Protein AF-A0ABD7QGX4-F1 (afdb_monomer_lite)

Sequence (118 aa):
MIKTLFFESIKNVFIQVMSIKSLDRDNLMIDYDSNLDSLFLSDMERLSAATELLRKAKESDDKIAMQAALVYIRSSSARLSGFFENITDDTDFFLKENDWPAIPDNYNVPENYNYPYK

Structure (mmCIF, N/CA/C/O backbone):
data_AF-A0ABD7QGX4-F1
#
_entry.id   AF-A0ABD7QGX4-F1
#
loop_
_atom_site.group_PDB
_atom_site.id
_atom_site.type_symbol
_atom_site.label_atom_id
_atom_site.label_alt_id
_atom_site.label_comp_id
_atom_site.label_asym_id
_atom_site.label_entity_id
_atom_site.label_seq_id
_atom_site.pdbx_PDB_ins_code
_atom_site.Cartn_x
_atom_site.Cartn_y
_atom_site.Cartn_z
_atom_site.occupancy
_atom_site.B_iso_or_equiv
_atom_site.auth_seq_id
_atom_site.auth_comp_id
_atom_site.auth_asym_id
_atom_site.auth_atom_id
_atom_site.pdbx_PDB_model_num
ATOM 1 N N . MET A 1 1 ? -4.066 16.908 7.024 1.00 39.81 1 MET A N 1
ATOM 2 C CA . MET A 1 1 ? -4.052 17.144 5.566 1.00 39.81 1 MET A CA 1
ATOM 3 C C . MET A 1 1 ? -2.919 16.295 5.009 1.00 39.81 1 MET A C 1
ATOM 5 O O . MET A 1 1 ? -1.769 16.699 5.123 1.00 39.81 1 MET A O 1
ATOM 9 N N . ILE A 1 2 ? -3.205 15.065 4.574 1.00 47.69 2 ILE A N 1
ATOM 10 C CA . ILE A 1 2 ? -2.174 14.213 3.966 1.00 47.69 2 ILE A CA 1
ATOM 11 C C . ILE A 1 2 ? -1.850 14.855 2.617 1.00 47.69 2 ILE A C 1
ATOM 13 O O . ILE A 1 2 ? -2.701 14.930 1.735 1.00 47.69 2 ILE A O 1
ATOM 17 N N . LYS A 1 3 ? -0.653 15.438 2.526 1.00 52.19 3 LYS A N 1
ATOM 18 C CA . LYS A 1 3 ? -0.106 15.989 1.291 1.00 52.19 3 LYS A CA 1
ATOM 19 C C . LYS A 1 3 ? 0.190 14.821 0.351 1.00 52.19 3 LYS A C 1
ATOM 21 O O . LYS A 1 3 ? 1.040 13.998 0.661 1.00 52.19 3 LYS A O 1
ATOM 26 N N . THR A 1 4 ? -0.549 14.826 -0.752 1.00 61.06 4 THR A N 1
ATOM 27 C CA . THR A 1 4 ? -0.312 14.139 -2.026 1.00 61.06 4 THR A CA 1
ATOM 28 C C . THR A 1 4 ? -0.182 12.620 -1.948 1.00 61.06 4 THR A C 1
ATOM 30 O O . THR A 1 4 ? 0.889 12.067 -1.719 1.00 61.06 4 THR A O 1
ATOM 33 N N . LEU A 1 5 ? -1.299 11.947 -2.205 1.00 76.12 5 LEU A N 1
ATOM 34 C CA . LEU A 1 5 ? -1.286 10.542 -2.593 1.00 76.12 5 LEU A CA 1
ATOM 35 C C . LEU A 1 5 ? -0.703 10.426 -4.007 1.00 76.12 5 LEU A C 1
ATOM 37 O O . LEU A 1 5 ? -0.791 11.363 -4.802 1.00 76.12 5 LEU A O 1
ATOM 41 N N . PHE A 1 6 ? -0.036 9.309 -4.272 1.00 92.25 6 PHE A N 1
ATOM 42 C CA . PHE A 1 6 ? 0.725 9.075 -5.499 1.00 92.25 6 PHE A CA 1
ATOM 43 C C . PHE A 1 6 ? 0.463 7.681 -6.081 1.00 92.25 6 PHE A C 1
ATOM 45 O O . PHE A 1 6 ? 1.144 7.276 -7.023 1.00 92.25 6 PHE A O 1
ATOM 52 N N . PHE A 1 7 ? -0.508 6.939 -5.545 1.00 96.00 7 PHE A N 1
ATOM 53 C CA . PHE A 1 7 ? -0.784 5.573 -5.978 1.00 96.00 7 PHE A CA 1
ATOM 54 C C . PHE A 1 7 ? -1.460 5.557 -7.346 1.00 96.00 7 PHE A C 1
ATOM 56 O O . PHE A 1 7 ? -1.132 4.710 -8.173 1.00 96.00 7 PHE A O 1
ATOM 63 N N . GLU A 1 8 ? -2.291 6.557 -7.653 1.00 95.12 8 GLU A N 1
ATOM 64 C CA . GLU A 1 8 ? -2.759 6.757 -9.030 1.00 95.12 8 GLU A CA 1
ATOM 65 C C . GLU A 1 8 ? -1.597 7.021 -9.996 1.00 95.12 8 GLU A C 1
ATOM 67 O O . GLU A 1 8 ? -1.596 6.519 -11.119 1.00 95.12 8 GLU A O 1
ATOM 72 N N . SER A 1 9 ? -0.572 7.760 -9.562 1.00 94.88 9 SER A N 1
ATOM 73 C CA . SER A 1 9 ? 0.629 7.983 -10.374 1.00 94.88 9 SER A CA 1
ATOM 74 C C . SER A 1 9 ? 1.415 6.690 -10.592 1.00 94.88 9 SER A C 1
ATOM 76 O O . SER A 1 9 ? 1.838 6.444 -11.719 1.00 94.88 9 SER A O 1
ATOM 78 N N . ILE A 1 10 ? 1.561 5.840 -9.564 1.00 95.31 10 ILE A N 1
ATOM 79 C CA . ILE A 1 10 ? 2.159 4.500 -9.706 1.00 95.31 10 ILE A CA 1
ATOM 80 C C . ILE A 1 10 ? 1.394 3.696 -10.755 1.00 95.31 10 ILE A C 1
ATOM 82 O O . ILE A 1 10 ? 1.991 3.257 -11.736 1.00 95.31 10 ILE A O 1
ATOM 86 N N . LYS A 1 11 ? 0.070 3.576 -10.601 1.00 95.12 11 LYS A N 1
ATOM 87 C CA . LYS A 1 11 ? -0.791 2.841 -11.535 1.00 95.12 11 LYS A CA 1
ATOM 88 C C . LYS A 1 11 ? -0.614 3.330 -12.975 1.00 95.12 11 LYS A C 1
ATOM 90 O O . LYS A 1 11 ? -0.434 2.533 -13.892 1.00 95.12 11 LYS A O 1
ATOM 95 N N . ASN A 1 12 ? -0.617 4.647 -13.180 1.00 94.69 12 ASN A N 1
ATOM 96 C CA . ASN A 1 12 ? -0.472 5.243 -14.508 1.00 94.69 12 ASN A CA 1
ATOM 97 C C . ASN A 1 12 ? 0.909 4.991 -15.132 1.00 94.69 12 ASN A C 1
ATOM 99 O O . ASN A 1 12 ? 1.006 4.836 -16.350 1.00 94.69 12 ASN A O 1
ATOM 103 N N . VAL A 1 13 ? 1.975 4.948 -14.327 1.00 94.62 13 VAL A N 1
ATOM 104 C CA . VAL A 1 13 ? 3.319 4.579 -14.799 1.00 94.62 13 VAL A CA 1
ATOM 105 C C . VAL A 1 13 ? 3.387 3.086 -15.116 1.00 94.62 13 VAL A C 1
ATOM 107 O O . VAL A 1 13 ? 3.926 2.717 -16.155 1.00 94.62 13 VAL A O 1
ATOM 110 N N . PHE A 1 14 ? 2.781 2.228 -14.295 1.00 94.94 14 PHE A N 1
ATOM 111 C CA . PHE A 1 14 ? 2.728 0.784 -14.541 1.00 94.94 14 PHE A CA 1
ATOM 112 C C . PHE A 1 14 ? 2.008 0.461 -15.855 1.00 94.94 14 PHE A C 1
ATOM 114 O O . PHE A 1 14 ? 2.508 -0.335 -16.644 1.00 94.94 14 PHE A O 1
ATOM 121 N N . ILE A 1 15 ? 0.918 1.166 -16.178 1.00 93.00 15 ILE A N 1
ATOM 122 C CA . ILE A 1 15 ? 0.243 1.049 -17.484 1.00 93.00 15 ILE A CA 1
ATOM 123 C C . ILE A 1 15 ? 1.177 1.386 -18.656 1.00 93.00 15 ILE A C 1
ATOM 125 O O . ILE A 1 15 ? 1.140 0.720 -19.697 1.00 93.00 15 ILE A O 1
ATOM 129 N N . GLN A 1 16 ? 2.040 2.390 -18.502 1.00 92.44 16 GLN A N 1
ATOM 130 C CA . GLN A 1 16 ? 3.017 2.745 -19.535 1.00 92.44 16 GLN A CA 1
ATOM 131 C C . GLN A 1 16 ? 4.106 1.675 -19.671 1.00 92.44 16 GLN A C 1
ATOM 133 O O . GLN A 1 16 ? 4.440 1.293 -20.791 1.00 92.44 16 GLN A O 1
ATOM 138 N N . VAL A 1 17 ? 4.614 1.145 -18.553 1.00 91.06 17 VAL A N 1
ATOM 139 C CA . VAL A 1 17 ? 5.599 0.049 -18.547 1.00 91.06 17 VAL A CA 1
ATOM 140 C C . VAL A 1 17 ? 5.021 -1.203 -19.211 1.00 91.06 17 VAL A C 1
ATOM 142 O O . VAL A 1 17 ? 5.665 -1.765 -20.095 1.00 91.06 17 VAL A O 1
ATOM 145 N N . MET A 1 18 ? 3.785 -1.583 -18.877 1.00 89.25 18 MET A N 1
ATOM 146 C CA . MET A 1 18 ? 3.072 -2.686 -19.532 1.00 89.25 18 MET A CA 1
ATOM 147 C C . MET A 1 18 ? 2.984 -2.499 -21.046 1.00 89.25 18 MET A C 1
ATOM 149 O O . MET A 1 18 ? 3.260 -3.429 -21.800 1.00 89.25 18 MET A O 1
ATOM 153 N N . SER A 1 19 ? 2.641 -1.287 -21.494 1.00 85.94 19 SER A N 1
ATOM 154 C CA . SER A 1 19 ? 2.505 -0.970 -22.921 1.00 85.94 19 SER A CA 1
ATOM 155 C C . SER A 1 19 ? 3.833 -1.114 -23.671 1.00 85.94 19 SER A C 1
ATOM 157 O O . SER A 1 19 ? 3.857 -1.625 -24.786 1.00 85.94 19 SER A O 1
ATOM 159 N N . ILE A 1 20 ? 4.947 -0.708 -23.050 1.00 85.12 20 ILE A N 1
ATOM 160 C CA . ILE A 1 20 ? 6.298 -0.875 -23.612 1.00 85.12 20 ILE A CA 1
ATOM 161 C C . ILE A 1 20 ? 6.656 -2.361 -23.741 1.00 85.12 20 ILE A C 1
ATOM 163 O O . ILE A 1 20 ? 7.291 -2.762 -24.714 1.00 85.12 20 ILE A O 1
ATOM 167 N N . LYS A 1 21 ? 6.233 -3.174 -22.772 1.00 79.88 21 LYS A N 1
ATOM 168 C CA . LYS A 1 21 ? 6.571 -4.599 -22.668 1.00 79.88 21 LYS A CA 1
ATOM 169 C C . LYS A 1 21 ? 5.571 -5.519 -23.377 1.00 79.88 21 LYS A C 1
ATOM 171 O O . LYS A 1 21 ? 5.806 -6.718 -23.450 1.00 79.88 21 LYS A O 1
ATOM 176 N N . SER A 1 22 ? 4.477 -4.972 -23.917 1.00 82.56 22 SER A N 1
ATOM 177 C CA . SER A 1 22 ? 3.352 -5.744 -24.472 1.00 82.56 22 SER A CA 1
ATOM 178 C C . SER A 1 22 ? 2.802 -6.793 -23.489 1.00 82.56 22 SER A C 1
ATOM 180 O O . SER A 1 22 ? 2.450 -7.900 -23.893 1.00 82.56 22 SER A O 1
ATOM 182 N N . LEU A 1 23 ? 2.760 -6.448 -22.197 1.00 81.12 23 LEU A N 1
ATOM 183 C CA . LEU A 1 23 ? 2.271 -7.323 -21.127 1.00 81.12 23 LEU A CA 1
ATOM 184 C C . LEU A 1 23 ? 0.751 -7.231 -20.989 1.00 81.12 23 LEU A C 1
ATOM 186 O O . LEU A 1 23 ? 0.165 -6.162 -21.174 1.00 81.12 23 LEU A O 1
ATOM 190 N N . ASP A 1 24 ? 0.139 -8.352 -20.618 1.00 80.00 24 ASP A N 1
ATOM 191 C CA . ASP A 1 24 ? -1.277 -8.429 -20.267 1.00 80.00 24 ASP A CA 1
ATOM 192 C C . ASP A 1 24 ? -1.491 -8.210 -18.760 1.00 80.00 24 ASP A C 1
ATOM 194 O O . ASP A 1 24 ? -0.608 -8.484 -17.944 1.00 80.00 24 ASP A O 1
ATOM 198 N N . ARG A 1 25 ? -2.677 -7.724 -18.390 1.00 79.56 25 ARG A N 1
ATOM 199 C CA . ARG A 1 25 ? -3.076 -7.422 -17.010 1.00 79.56 25 ARG A CA 1
ATOM 200 C C . ARG A 1 25 ? -3.504 -8.653 -16.219 1.00 79.56 25 ARG A C 1
ATOM 202 O O . ARG A 1 25 ? -3.550 -8.577 -14.998 1.00 79.56 25 ARG A O 1
ATOM 209 N N . ASP A 1 26 ? -3.789 -9.769 -16.885 1.00 80.75 26 ASP A N 1
ATOM 210 C CA . ASP A 1 26 ? -4.377 -10.969 -16.272 1.00 80.75 26 ASP A CA 1
ATOM 211 C C . ASP A 1 26 ? -3.547 -11.579 -15.124 1.00 80.75 26 ASP A C 1
ATOM 213 O O . ASP A 1 26 ? -4.091 -12.297 -14.287 1.00 80.75 26 ASP A O 1
ATOM 217 N N . ASN A 1 27 ? -2.242 -11.292 -15.062 1.00 82.44 27 ASN A N 1
ATOM 218 C CA . ASN A 1 27 ? -1.342 -11.793 -14.015 1.00 82.44 27 ASN A CA 1
ATOM 219 C C . ASN A 1 27 ? -0.974 -10.746 -12.951 1.00 82.44 27 ASN A C 1
ATOM 221 O O . ASN A 1 27 ? -0.116 -11.020 -12.111 1.00 82.44 27 ASN A O 1
ATOM 225 N N . LEU A 1 28 ? -1.578 -9.557 -13.001 1.00 90.62 28 LEU A N 1
ATOM 226 C CA . LEU A 1 28 ? -1.282 -8.462 -12.083 1.00 90.62 28 LEU A CA 1
ATOM 227 C C . LEU A 1 28 ? -2.265 -8.421 -10.909 1.00 90.62 28 LEU A C 1
ATOM 229 O O . LEU A 1 28 ? -3.433 -8.791 -11.023 1.00 90.62 28 LEU A O 1
ATOM 233 N N . MET A 1 29 ? -1.766 -7.958 -9.771 1.00 95.00 29 MET A N 1
ATOM 234 C CA . MET A 1 29 ? -2.429 -7.944 -8.472 1.00 95.00 29 MET A CA 1
ATOM 235 C C . MET A 1 29 ? -3.068 -6.593 -8.149 1.00 95.00 29 MET A C 1
ATOM 237 O O . MET A 1 29 ? -4.011 -6.527 -7.354 1.00 95.00 29 MET A O 1
ATOM 241 N N . ILE A 1 30 ? -2.580 -5.489 -8.723 1.00 95.31 30 ILE A N 1
ATOM 242 C CA . ILE A 1 30 ? -3.253 -4.194 -8.578 1.00 95.31 30 ILE A CA 1
ATOM 243 C C . ILE A 1 30 ? -4.603 -4.233 -9.305 1.00 95.31 30 ILE A C 1
ATOM 245 O O . ILE A 1 30 ? -4.711 -4.675 -10.446 1.00 95.31 30 ILE A O 1
ATOM 249 N N . ASP A 1 31 ? -5.636 -3.679 -8.671 1.00 92.81 31 ASP A N 1
ATOM 250 C CA . ASP A 1 31 ? -6.894 -3.373 -9.351 1.00 92.81 31 ASP A CA 1
ATOM 251 C C . ASP A 1 31 ? -6.729 -2.103 -10.204 1.00 92.81 31 ASP A C 1
ATOM 253 O O . ASP A 1 31 ? -6.852 -0.973 -9.719 1.00 92.81 31 ASP A O 1
ATOM 257 N N . TYR A 1 32 ? -6.415 -2.295 -11.487 1.00 92.94 32 TYR A N 1
ATOM 258 C CA . TYR A 1 32 ? -6.189 -1.203 -1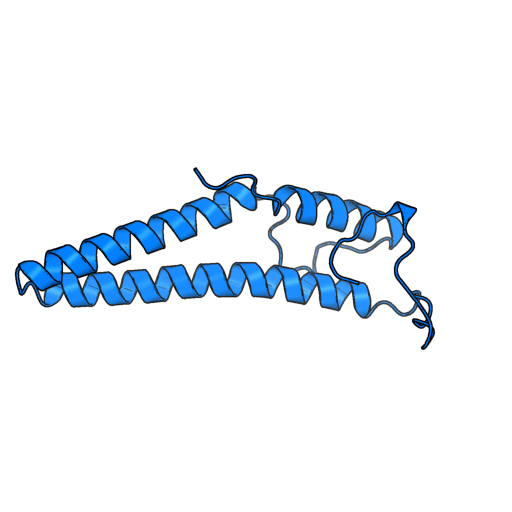2.438 1.00 92.94 32 TYR A CA 1
ATOM 259 C C . TYR A 1 32 ? -7.461 -0.434 -12.822 1.00 92.94 32 TYR A C 1
ATOM 261 O O . TYR A 1 32 ? -7.346 0.652 -13.401 1.00 92.94 32 TYR A O 1
ATOM 269 N N . ASP A 1 33 ? -8.645 -0.952 -12.495 1.00 93.19 33 ASP A N 1
ATOM 270 C CA . ASP A 1 33 ? -9.925 -0.303 -12.789 1.00 93.19 33 ASP A CA 1
ATOM 271 C C . ASP A 1 33 ? -10.380 0.613 -11.639 1.00 93.19 33 ASP A C 1
ATOM 273 O O . ASP A 1 33 ? -11.153 1.554 -11.843 1.00 93.19 33 ASP A O 1
ATOM 277 N N . SER A 1 34 ? -9.842 0.403 -10.437 1.00 93.88 34 SER A N 1
ATOM 278 C CA . SER A 1 34 ? -10.106 1.226 -9.256 1.00 93.88 34 SER A CA 1
ATOM 279 C C . SER A 1 34 ? -9.190 2.450 -9.136 1.00 93.88 34 SER A C 1
ATOM 281 O O . SER A 1 34 ? -8.074 2.498 -9.654 1.00 93.88 34 SER A O 1
ATOM 283 N N . ASN A 1 35 ? -9.641 3.466 -8.391 1.00 95.50 35 ASN A N 1
ATOM 284 C CA . ASN A 1 35 ? -8.795 4.585 -7.967 1.00 95.50 35 ASN A CA 1
ATOM 285 C C . ASN A 1 35 ? -8.032 4.205 -6.683 1.00 95.50 35 ASN A C 1
ATOM 287 O O . ASN A 1 35 ? -8.618 4.148 -5.601 1.00 95.50 35 ASN A O 1
ATOM 291 N N . LEU A 1 36 ? -6.730 3.949 -6.800 1.00 96.06 36 LEU A N 1
ATOM 292 C CA . LEU A 1 36 ? -5.866 3.456 -5.728 1.00 96.06 36 LEU A CA 1
ATOM 293 C C . LEU A 1 36 ? -5.709 4.462 -4.592 1.00 96.06 36 LEU A C 1
ATOM 295 O O . LEU A 1 36 ? -5.687 4.068 -3.429 1.00 96.06 36 LEU A O 1
ATOM 299 N N . ASP A 1 37 ? -5.662 5.757 -4.909 1.00 95.94 37 ASP A N 1
ATOM 300 C CA . ASP A 1 37 ? -5.623 6.809 -3.889 1.00 95.94 37 ASP A CA 1
ATOM 301 C C . ASP A 1 37 ? -6.878 6.753 -3.002 1.00 95.94 37 ASP A C 1
ATOM 303 O O . ASP A 1 37 ? -6.789 6.8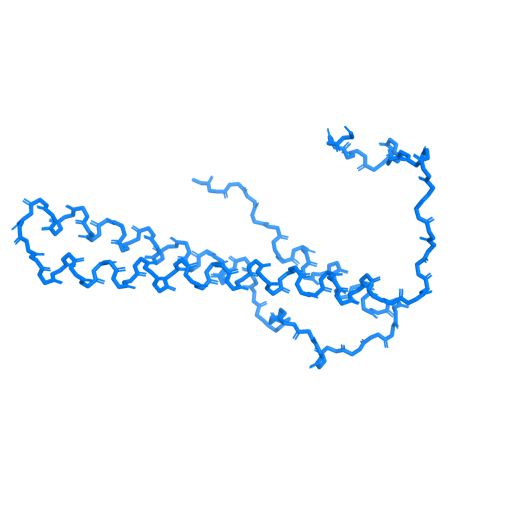17 -1.775 1.00 95.94 37 ASP A O 1
ATOM 307 N N . SER A 1 38 ? -8.050 6.573 -3.616 1.00 95.00 38 SER A N 1
ATOM 308 C CA . SER A 1 38 ? -9.334 6.460 -2.917 1.00 95.00 38 SER A CA 1
ATOM 309 C C . SER A 1 38 ? -9.438 5.167 -2.110 1.00 95.00 38 SER A C 1
ATOM 311 O O . SER A 1 38 ? -9.929 5.198 -0.981 1.00 95.00 38 SER A O 1
ATOM 313 N N . LEU A 1 39 ? -8.958 4.041 -2.653 1.00 94.94 39 LEU A N 1
ATOM 314 C CA . LEU A 1 39 ? -8.916 2.765 -1.932 1.00 94.94 39 LEU A CA 1
ATOM 315 C C . LEU A 1 39 ? -8.054 2.877 -0.671 1.00 94.94 39 LEU A C 1
ATOM 317 O O . LEU A 1 39 ? -8.526 2.589 0.431 1.00 94.94 39 LEU A O 1
ATOM 321 N N . PHE A 1 40 ? -6.825 3.376 -0.822 1.00 96.44 40 PHE A N 1
ATOM 322 C CA . PHE A 1 40 ? -5.903 3.565 0.291 1.00 96.44 40 PHE A CA 1
ATOM 323 C C . PHE A 1 40 ? -6.479 4.506 1.357 1.00 96.44 40 PHE A C 1
ATOM 325 O O . PHE A 1 40 ? -6.449 4.192 2.550 1.00 96.44 40 PHE A O 1
ATOM 332 N N . LEU A 1 41 ? -7.046 5.646 0.942 1.00 95.94 41 LEU A N 1
ATOM 333 C CA . LEU A 1 41 ? -7.690 6.581 1.866 1.00 95.94 41 LEU A CA 1
ATOM 334 C C . LEU A 1 41 ? -8.839 5.937 2.631 1.00 95.94 41 LEU A C 1
ATOM 336 O O . LEU A 1 41 ? -8.908 6.100 3.847 1.00 95.94 41 LEU A O 1
ATOM 340 N N . SER A 1 42 ? -9.711 5.189 1.951 1.00 95.75 42 SER A N 1
ATOM 341 C CA . SER A 1 42 ? -10.850 4.545 2.606 1.00 95.75 42 SER A CA 1
ATOM 342 C C . SER A 1 42 ? -10.393 3.575 3.696 1.00 95.75 42 SER A C 1
ATOM 344 O O . SER A 1 42 ? -10.955 3.559 4.794 1.00 95.75 42 SER A O 1
ATOM 346 N N . ASP A 1 43 ? -9.343 2.794 3.443 1.00 96.75 43 ASP A N 1
ATOM 347 C CA . ASP A 1 43 ? -8.815 1.867 4.441 1.00 96.75 43 ASP A CA 1
ATOM 348 C C . ASP A 1 43 ? -8.076 2.563 5.588 1.00 96.75 43 ASP A C 1
ATOM 350 O O . ASP A 1 43 ? -8.215 2.149 6.745 1.00 96.75 43 ASP A O 1
ATOM 354 N N . MET A 1 44 ? -7.380 3.668 5.312 1.00 97.38 44 MET A N 1
ATOM 355 C CA . MET A 1 44 ? -6.793 4.525 6.346 1.00 97.38 44 MET A CA 1
ATOM 356 C C . MET A 1 44 ? -7.859 5.177 7.235 1.00 97.38 44 MET A C 1
ATOM 358 O O . MET A 1 44 ? -7.709 5.211 8.459 1.00 97.38 44 MET A O 1
ATOM 362 N N . GLU A 1 45 ? -8.957 5.660 6.652 1.00 97.56 45 GLU A N 1
ATOM 363 C CA . GLU A 1 45 ? -10.091 6.223 7.390 1.00 97.56 45 GLU A CA 1
ATOM 364 C C . GLU A 1 45 ? -10.747 5.171 8.288 1.00 97.56 45 GLU A C 1
ATOM 366 O O . GLU A 1 45 ? -11.005 5.437 9.465 1.00 97.56 45 GLU A O 1
ATOM 371 N N . ARG A 1 46 ? -10.946 3.946 7.781 1.00 98.12 46 ARG A N 1
ATOM 372 C CA . ARG A 1 46 ? -11.466 2.816 8.572 1.00 98.12 46 ARG A CA 1
ATOM 373 C C . ARG A 1 46 ? -10.541 2.463 9.730 1.00 98.12 46 ARG A C 1
ATOM 375 O O . ARG A 1 46 ? -11.019 2.265 10.848 1.00 98.12 46 ARG A O 1
ATOM 382 N N . LEU A 1 47 ? -9.231 2.411 9.490 1.00 98.50 47 LEU A N 1
ATOM 383 C CA . LEU A 1 47 ? -8.246 2.147 10.537 1.00 98.50 47 LEU A CA 1
ATOM 384 C C . LEU A 1 47 ? -8.267 3.247 11.611 1.00 98.50 47 LEU A C 1
ATOM 386 O O . LEU A 1 47 ? -8.262 2.948 12.809 1.00 98.50 47 LEU A O 1
ATOM 390 N N . SER A 1 48 ? -8.348 4.512 11.193 1.00 98.44 48 SER A N 1
ATOM 391 C CA . SER A 1 48 ? -8.440 5.659 12.099 1.00 98.44 48 SER A CA 1
ATOM 392 C C . SER A 1 48 ? -9.716 5.609 12.946 1.00 98.44 48 SER A C 1
ATOM 394 O O . SER A 1 48 ? -9.647 5.696 14.174 1.00 98.44 48 SER A O 1
ATOM 396 N N . ALA A 1 49 ? -10.871 5.365 12.321 1.00 98.62 49 ALA A N 1
ATOM 397 C CA . ALA A 1 49 ? -12.153 5.247 13.009 1.00 98.62 49 ALA A CA 1
ATOM 398 C C . ALA A 1 49 ? -12.183 4.068 13.998 1.00 98.62 49 ALA A C 1
ATOM 400 O O . ALA A 1 49 ? -12.664 4.215 15.122 1.00 98.62 49 ALA A O 1
ATOM 401 N N . ALA A 1 50 ? -11.629 2.911 13.620 1.00 98.75 50 ALA A N 1
ATOM 402 C CA . ALA A 1 50 ? -11.534 1.748 14.501 1.00 98.75 50 ALA A CA 1
ATOM 403 C C . ALA A 1 50 ? -10.608 2.003 15.703 1.00 98.75 50 ALA A C 1
ATOM 405 O O . ALA A 1 50 ? -10.905 1.576 16.819 1.00 98.75 50 ALA A O 1
ATOM 406 N N . THR A 1 51 ? -9.520 2.748 15.502 1.00 98.75 51 THR A N 1
ATOM 407 C CA . THR A 1 51 ? -8.624 3.175 16.588 1.00 98.75 51 THR A CA 1
ATOM 408 C C . THR A 1 51 ? -9.347 4.092 17.575 1.00 98.75 51 THR A C 1
ATOM 410 O O . THR A 1 51 ? -9.245 3.908 18.788 1.00 98.75 51 THR A O 1
ATOM 413 N N . GLU A 1 52 ? -10.139 5.038 17.070 1.00 98.75 52 GLU A N 1
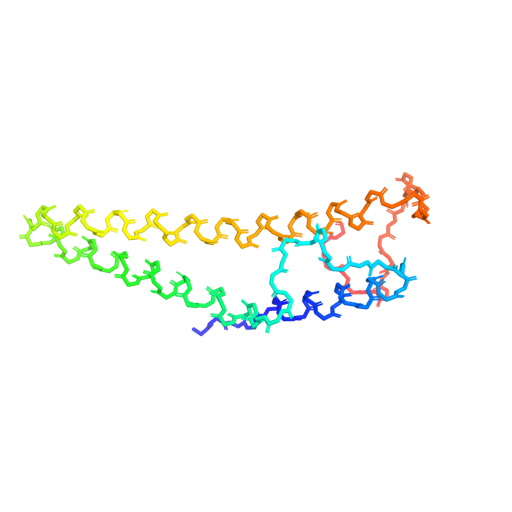ATOM 414 C CA . GLU A 1 52 ? -10.936 5.931 17.911 1.00 98.75 52 GLU A CA 1
ATOM 415 C C . GLU A 1 52 ? -12.041 5.180 18.674 1.00 98.75 52 GLU A C 1
ATOM 417 O O . GLU A 1 52 ? -12.285 5.461 19.851 1.00 98.75 52 GLU A O 1
ATOM 422 N N . LEU A 1 53 ? -12.673 4.183 18.043 1.00 98.81 53 LEU A N 1
ATOM 423 C CA . LEU A 1 53 ? -13.617 3.289 18.716 1.00 98.81 53 LEU A CA 1
ATOM 424 C C . LEU A 1 53 ? -12.939 2.551 19.874 1.00 98.81 53 LEU A C 1
ATOM 426 O O . LEU A 1 53 ? -13.478 2.539 20.979 1.00 98.81 53 LEU A O 1
ATOM 430 N N . LEU A 1 54 ? -11.749 1.982 19.650 1.00 98.81 54 LEU A N 1
ATOM 431 C CA . LEU A 1 54 ? -11.002 1.278 20.694 1.00 98.81 54 LEU A CA 1
ATOM 432 C C . LEU A 1 54 ? -10.695 2.198 21.880 1.00 98.81 54 LEU A C 1
ATOM 434 O O . LEU A 1 54 ? -10.857 1.789 23.030 1.00 98.81 54 LEU A O 1
ATOM 438 N N . ARG A 1 55 ? -10.283 3.444 21.608 1.00 98.81 55 ARG A N 1
ATOM 439 C CA . ARG A 1 55 ? -9.998 4.445 22.644 1.00 98.81 55 ARG A CA 1
ATOM 440 C C . ARG A 1 55 ? -11.229 4.707 23.518 1.00 98.81 55 ARG A C 1
ATOM 442 O O . ARG A 1 55 ? -11.144 4.570 24.735 1.00 98.81 55 ARG A O 1
ATOM 449 N N . LYS A 1 56 ? -12.374 5.015 22.902 1.00 98.81 56 LYS A N 1
ATOM 450 C CA . LYS A 1 56 ? -13.633 5.302 23.615 1.00 98.81 56 LYS A CA 1
ATOM 451 C C . LYS A 1 56 ? -14.181 4.090 24.368 1.00 98.81 56 LYS A C 1
ATOM 453 O O . LYS A 1 56 ? -14.641 4.223 25.501 1.00 98.81 56 LYS A O 1
ATOM 458 N N . ALA A 1 57 ? -14.117 2.911 23.752 1.00 98.75 57 ALA A N 1
ATOM 459 C CA . ALA A 1 57 ? -14.569 1.667 24.364 1.00 98.75 57 ALA A CA 1
ATOM 460 C C . ALA A 1 57 ? -13.742 1.330 25.612 1.00 98.75 57 ALA A C 1
ATOM 462 O O . ALA A 1 57 ? -14.303 0.991 26.650 1.00 98.75 57 ALA A O 1
ATOM 463 N N . LYS A 1 58 ? -12.416 1.520 25.541 1.00 98.62 58 LYS A N 1
ATOM 464 C CA . LYS A 1 58 ? -11.511 1.361 26.685 1.00 98.62 58 LYS A CA 1
ATOM 465 C C . LYS A 1 58 ? -11.836 2.335 27.820 1.00 98.62 58 LYS A C 1
ATOM 467 O O . LYS A 1 58 ? -11.849 1.923 28.973 1.00 98.62 58 LYS A O 1
ATOM 472 N N . GLU A 1 59 ? -12.085 3.607 27.510 1.00 98.62 59 GLU A N 1
ATOM 473 C CA . GLU A 1 59 ? -12.459 4.626 28.510 1.00 98.62 59 GLU A CA 1
ATOM 474 C C . GLU A 1 59 ? -13.766 4.288 29.242 1.00 98.62 59 GLU A C 1
ATOM 476 O O . GLU A 1 59 ? -13.944 4.692 30.388 1.00 98.62 59 GLU A O 1
ATOM 481 N N . SER A 1 60 ? -14.646 3.515 28.603 1.00 98.31 60 SER A N 1
ATOM 482 C CA . SER A 1 60 ? -15.958 3.131 29.138 1.00 98.31 60 SER A CA 1
ATOM 483 C C . SER A 1 60 ? -16.008 1.700 29.706 1.00 98.31 60 SER A C 1
ATOM 485 O O . SER A 1 60 ? -17.084 1.255 30.091 1.00 98.31 60 SER A O 1
ATOM 487 N N . ASP A 1 61 ? -14.883 0.969 29.727 1.00 98.25 61 ASP A N 1
ATOM 488 C CA . ASP A 1 61 ? -14.794 -0.481 30.019 1.00 98.25 61 ASP A CA 1
ATOM 489 C C . ASP A 1 61 ? -15.789 -1.352 29.210 1.00 98.25 61 ASP A C 1
ATOM 491 O O . ASP A 1 61 ? -16.225 -2.421 29.642 1.00 98.25 61 ASP A O 1
ATOM 495 N N . ASP A 1 62 ? -16.146 -0.918 27.994 1.00 98.75 62 ASP A N 1
ATOM 496 C CA . ASP A 1 62 ? -17.005 -1.687 27.089 1.00 98.75 62 ASP A CA 1
ATOM 497 C C . ASP A 1 62 ? -16.175 -2.741 26.347 1.00 98.75 62 ASP A C 1
ATOM 499 O O . ASP A 1 62 ? -15.653 -2.530 25.247 1.00 98.75 62 ASP A O 1
ATOM 503 N N . LYS A 1 63 ? -16.054 -3.916 26.966 1.00 98.69 63 LYS A N 1
ATOM 504 C CA . LYS A 1 63 ? -15.247 -5.033 26.454 1.00 98.69 63 LYS A CA 1
ATOM 505 C C . LYS A 1 63 ? -15.717 -5.550 25.094 1.00 98.69 63 LYS A C 1
ATOM 507 O O . LYS A 1 63 ? -14.885 -6.001 24.306 1.00 98.69 63 LYS A O 1
ATOM 512 N N . ILE A 1 64 ? -17.017 -5.475 24.799 1.00 98.75 64 ILE A N 1
ATOM 513 C CA . ILE A 1 64 ? -17.565 -5.933 23.515 1.00 98.75 64 ILE A CA 1
ATOM 514 C C . ILE A 1 64 ? -17.145 -4.956 22.417 1.00 98.75 64 ILE A C 1
ATOM 516 O O . ILE A 1 64 ? -16.613 -5.377 21.386 1.00 98.75 64 ILE A O 1
ATOM 520 N N . ALA A 1 65 ? -17.302 -3.652 22.652 1.00 98.81 65 ALA A N 1
ATOM 521 C CA . ALA A 1 65 ? -16.859 -2.635 21.706 1.00 98.81 65 ALA A CA 1
ATOM 522 C C . ALA A 1 65 ? -15.332 -2.647 21.517 1.00 98.81 65 ALA A C 1
ATOM 524 O O . ALA A 1 65 ? -14.858 -2.493 20.390 1.00 98.81 65 ALA A O 1
ATOM 525 N N . MET A 1 66 ? -14.552 -2.907 22.574 1.00 98.88 66 MET A N 1
ATOM 526 C CA . MET A 1 66 ? -13.099 -3.090 22.464 1.00 98.88 66 MET A CA 1
ATOM 527 C C . MET A 1 66 ? -12.747 -4.267 21.551 1.00 98.88 66 MET A C 1
ATOM 529 O O . MET A 1 66 ? -11.910 -4.124 20.659 1.00 98.88 66 MET A O 1
ATOM 533 N N . GLN A 1 67 ? -13.394 -5.422 21.734 1.00 98.81 67 GLN A N 1
ATOM 534 C CA . GLN A 1 67 ? -13.163 -6.591 20.886 1.00 98.81 67 GLN A CA 1
ATOM 535 C C . GLN A 1 67 ? -13.520 -6.303 19.422 1.00 98.81 67 GLN A C 1
ATOM 537 O O . GLN A 1 67 ? -12.734 -6.622 18.529 1.00 98.81 67 GLN A O 1
ATOM 542 N N . ALA A 1 68 ? -14.662 -5.659 19.167 1.00 98.81 68 ALA A N 1
ATOM 543 C CA . ALA A 1 68 ? -15.063 -5.262 17.819 1.00 98.81 68 ALA A CA 1
ATOM 544 C C . ALA A 1 68 ? -14.042 -4.305 17.180 1.00 98.81 68 ALA A C 1
ATOM 546 O O . ALA A 1 68 ? -13.622 -4.513 16.041 1.00 98.81 68 ALA A O 1
ATOM 547 N N . ALA A 1 69 ? -13.571 -3.305 17.929 1.00 98.88 69 ALA A N 1
ATOM 548 C CA . ALA A 1 69 ? -12.562 -2.366 17.455 1.00 98.88 69 ALA A CA 1
ATOM 549 C C . ALA A 1 69 ? -11.248 -3.063 17.073 1.00 98.88 69 ALA A C 1
ATOM 551 O O . ALA A 1 69 ? -10.687 -2.772 16.019 1.00 98.88 69 ALA A O 1
ATOM 552 N N . LEU A 1 70 ? -10.788 -4.034 17.872 1.00 98.88 70 LEU A N 1
ATOM 553 C CA . LEU A 1 70 ? -9.596 -4.831 17.557 1.00 98.88 70 LEU A CA 1
ATOM 554 C C . LEU A 1 70 ? -9.764 -5.641 16.263 1.00 98.88 70 LEU A C 1
ATOM 556 O O . LEU A 1 70 ? -8.839 -5.699 15.450 1.00 98.88 70 LEU A O 1
ATOM 560 N N . VAL A 1 71 ? -10.944 -6.225 16.032 1.00 98.81 71 VAL A N 1
ATOM 561 C CA . VAL A 1 71 ? -11.258 -6.921 14.773 1.00 98.81 71 VAL A CA 1
ATOM 562 C C . VAL A 1 71 ? -11.206 -5.954 13.586 1.00 98.81 71 VAL A C 1
ATOM 564 O O . VAL A 1 71 ? -10.618 -6.283 12.554 1.00 98.81 71 VAL A O 1
ATOM 567 N N . TYR A 1 72 ? -11.763 -4.749 13.725 1.00 98.75 72 TYR A N 1
ATOM 568 C CA . TYR A 1 72 ? -11.760 -3.741 12.661 1.00 98.75 72 TYR A CA 1
ATOM 569 C C . TYR A 1 72 ? -10.371 -3.168 12.375 1.00 98.75 72 TYR A C 1
ATOM 571 O O . TYR A 1 72 ? -10.036 -2.965 11.204 1.00 98.75 72 TYR A O 1
ATOM 579 N N . ILE A 1 73 ? -9.548 -2.971 13.408 1.00 98.81 73 ILE A N 1
ATOM 580 C CA . ILE A 1 73 ? -8.135 -2.604 13.261 1.00 98.81 73 ILE A CA 1
ATOM 581 C C . ILE A 1 73 ? -7.420 -3.692 12.464 1.00 98.81 73 ILE A C 1
ATOM 583 O O . ILE A 1 73 ? -6.901 -3.400 11.392 1.00 98.81 73 ILE A O 1
ATOM 587 N N . ARG A 1 74 ? -7.487 -4.958 12.909 1.00 98.69 74 ARG A N 1
ATOM 588 C CA . ARG A 1 74 ? -6.865 -6.087 12.196 1.00 98.69 74 ARG A CA 1
ATOM 589 C C . ARG A 1 74 ? -7.304 -6.137 10.734 1.00 98.69 74 ARG A C 1
ATOM 591 O O . ARG A 1 74 ? -6.477 -6.313 9.848 1.00 98.69 74 ARG A O 1
ATOM 598 N N . SER A 1 75 ? -8.605 -6.008 10.485 1.00 98.56 75 SER A N 1
ATOM 599 C CA . SER A 1 75 ? -9.178 -6.081 9.142 1.00 98.56 75 SER A CA 1
ATOM 600 C C . SER A 1 75 ? -8.674 -4.955 8.233 1.00 98.56 75 SER A C 1
ATOM 602 O O . SER A 1 75 ? -8.296 -5.216 7.095 1.00 98.56 75 SER A O 1
ATOM 604 N N . SER A 1 76 ? -8.631 -3.718 8.730 1.00 98.25 76 SER A N 1
ATOM 605 C CA . SER A 1 76 ? -8.164 -2.562 7.951 1.00 98.25 76 SER A CA 1
ATOM 606 C C . SER A 1 76 ? -6.651 -2.599 7.736 1.00 98.25 76 SER A C 1
ATOM 608 O O . SER A 1 76 ? -6.190 -2.343 6.630 1.00 98.25 76 SER A O 1
ATOM 610 N N . SER A 1 77 ? -5.880 -3.020 8.743 1.00 98.50 77 SER A N 1
ATOM 611 C CA . SER A 1 77 ? -4.439 -3.247 8.598 1.00 98.50 77 SER A CA 1
ATOM 612 C C . SER A 1 77 ? -4.121 -4.333 7.572 1.00 98.50 77 SER A C 1
ATOM 614 O O . SER A 1 77 ? -3.205 -4.155 6.779 1.00 98.50 77 SER A O 1
ATOM 616 N N . ALA A 1 78 ? -4.881 -5.432 7.545 1.00 98.44 78 ALA A N 1
ATOM 617 C CA . ALA A 1 78 ? -4.687 -6.489 6.553 1.00 98.44 78 ALA A CA 1
ATOM 618 C C . ALA A 1 78 ? -4.953 -5.995 5.123 1.00 98.44 78 ALA A C 1
ATOM 620 O O . ALA A 1 78 ? -4.194 -6.331 4.222 1.00 98.44 78 ALA A O 1
ATOM 621 N N . ARG A 1 79 ? -5.982 -5.159 4.918 1.00 97.75 79 ARG A N 1
ATOM 622 C CA . ARG A 1 79 ? -6.247 -4.553 3.602 1.00 97.75 79 ARG A CA 1
ATOM 623 C C . ARG A 1 79 ? -5.137 -3.602 3.163 1.00 97.75 79 ARG A C 1
ATOM 625 O O . ARG A 1 79 ? -4.684 -3.702 2.033 1.00 97.75 79 ARG A O 1
ATOM 632 N N . LEU A 1 80 ? -4.641 -2.753 4.066 1.00 98.25 80 LEU A N 1
ATOM 633 C CA . LEU A 1 80 ? -3.496 -1.881 3.778 1.00 98.25 80 LEU A CA 1
ATOM 634 C C . LEU A 1 80 ? -2.226 -2.684 3.470 1.00 98.25 80 LEU A C 1
ATOM 636 O O . LEU A 1 80 ? -1.481 -2.312 2.573 1.00 98.25 80 LEU A O 1
ATOM 640 N N . SER A 1 81 ? -1.990 -3.791 4.180 1.00 98.50 81 SER A N 1
ATOM 641 C CA . SER A 1 81 ? -0.874 -4.697 3.881 1.00 98.50 81 SER A CA 1
ATOM 642 C C . SER A 1 81 ? -1.001 -5.275 2.474 1.00 98.50 81 SER A C 1
ATOM 644 O O . SER A 1 81 ? -0.066 -5.150 1.694 1.00 98.50 81 SER A O 1
ATOM 646 N N . GLY A 1 82 ? -2.169 -5.833 2.136 1.00 98.12 82 GLY A N 1
ATOM 647 C CA . GLY A 1 82 ? -2.429 -6.384 0.804 1.00 98.12 82 GLY A CA 1
ATOM 648 C C . GLY A 1 82 ? -2.323 -5.331 -0.301 1.00 98.12 82 GLY A C 1
ATOM 649 O O . GLY A 1 82 ? -1.796 -5.608 -1.366 1.00 98.12 82 GLY A O 1
ATOM 650 N N . PHE A 1 83 ? -2.732 -4.088 -0.039 1.00 97.88 83 PHE A N 1
ATOM 651 C CA . PHE A 1 83 ? -2.564 -2.986 -0.987 1.00 97.88 83 PHE A CA 1
ATOM 652 C C . PHE A 1 83 ? -1.091 -2.760 -1.367 1.00 97.88 83 PHE A C 1
ATOM 654 O O . PHE A 1 83 ? -0.780 -2.593 -2.544 1.00 97.88 83 PHE A O 1
ATOM 661 N N . PHE A 1 84 ? -0.176 -2.769 -0.391 1.00 98.12 84 PHE A N 1
ATOM 662 C CA . PHE A 1 84 ? 1.257 -2.647 -0.673 1.00 98.12 84 PHE A CA 1
ATOM 663 C C . PHE A 1 84 ? 1.848 -3.924 -1.275 1.00 98.12 84 PHE A C 1
ATOM 665 O O . PHE A 1 84 ? 2.693 -3.823 -2.157 1.00 98.12 84 PHE A O 1
ATOM 672 N N . GLU A 1 85 ? 1.389 -5.097 -0.838 1.00 98.38 85 GLU A N 1
ATOM 673 C CA . GLU A 1 85 ? 1.804 -6.391 -1.389 1.00 98.38 85 GLU A CA 1
ATOM 674 C C . GL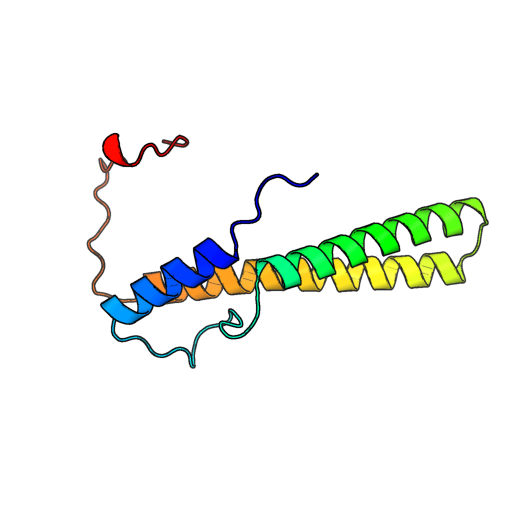U A 1 85 ? 1.477 -6.484 -2.882 1.00 98.38 85 GLU A C 1
ATOM 676 O O . GLU A 1 85 ? 2.365 -6.776 -3.671 1.00 98.38 85 GLU A O 1
ATOM 681 N N . ASN A 1 86 ? 0.280 -6.063 -3.299 1.00 97.69 86 ASN A N 1
ATOM 682 C CA . ASN A 1 86 ? -0.096 -6.015 -4.713 1.00 97.69 86 ASN A CA 1
ATOM 683 C C . ASN A 1 86 ? 0.829 -5.098 -5.538 1.00 97.69 86 ASN A C 1
ATOM 685 O O . ASN A 1 86 ? 1.146 -5.408 -6.683 1.00 97.69 86 ASN A O 1
ATOM 689 N N . ILE A 1 87 ? 1.285 -3.972 -4.970 1.00 97.38 87 ILE A N 1
ATOM 690 C CA . ILE A 1 87 ? 2.252 -3.084 -5.640 1.00 97.38 87 ILE A CA 1
ATOM 691 C C . ILE A 1 87 ? 3.618 -3.766 -5.771 1.00 97.38 87 ILE A C 1
ATOM 693 O O . ILE A 1 87 ? 4.269 -3.644 -6.812 1.00 97.38 87 ILE A O 1
ATOM 697 N N . THR A 1 88 ? 4.065 -4.463 -4.726 1.00 97.50 88 THR A N 1
ATOM 698 C CA . THR A 1 88 ? 5.312 -5.232 -4.750 1.00 97.50 88 THR A CA 1
ATOM 699 C C . THR A 1 88 ? 5.245 -6.363 -5.771 1.00 97.50 88 THR A C 1
ATOM 701 O O . THR A 1 88 ? 6.146 -6.460 -6.596 1.00 97.50 88 THR A O 1
ATOM 704 N N . ASP A 1 89 ? 4.167 -7.143 -5.782 1.00 95.88 89 ASP A N 1
ATOM 705 C CA . ASP A 1 89 ? 3.982 -8.271 -6.695 1.00 95.88 89 ASP A CA 1
ATOM 706 C C . ASP A 1 89 ? 3.993 -7.830 -8.164 1.00 95.88 89 ASP A C 1
ATOM 708 O O . ASP A 1 89 ? 4.680 -8.442 -8.984 1.00 95.88 89 ASP A O 1
ATOM 712 N N . ASP A 1 90 ? 3.311 -6.730 -8.495 1.00 95.44 90 ASP A N 1
ATOM 713 C CA . ASP A 1 90 ? 3.329 -6.163 -9.849 1.00 95.44 90 ASP A CA 1
ATOM 714 C C . ASP A 1 90 ? 4.718 -5.639 -10.231 1.00 95.44 90 ASP A C 1
ATOM 716 O O . ASP A 1 90 ? 5.172 -5.817 -11.362 1.00 95.44 90 ASP A O 1
ATOM 720 N N . THR A 1 91 ? 5.429 -5.022 -9.283 1.00 94.75 91 THR A N 1
ATOM 721 C CA . THR A 1 91 ? 6.808 -4.567 -9.508 1.00 94.75 91 THR A CA 1
ATOM 722 C C . THR A 1 91 ? 7.730 -5.753 -9.789 1.00 94.75 91 THR A C 1
ATOM 724 O O . THR A 1 91 ? 8.498 -5.724 -10.751 1.00 94.75 91 THR A O 1
ATOM 727 N N . ASP A 1 92 ? 7.625 -6.817 -8.994 1.00 93.38 92 ASP A N 1
ATOM 728 C CA . ASP A 1 92 ? 8.387 -8.050 -9.173 1.00 93.38 92 ASP A CA 1
ATOM 729 C C . ASP A 1 92 ? 8.032 -8.746 -10.488 1.00 93.38 92 ASP A C 1
ATOM 731 O O . ASP A 1 92 ? 8.913 -9.296 -11.152 1.00 93.38 92 ASP A O 1
ATOM 735 N N . PHE A 1 93 ? 6.761 -8.709 -10.895 1.00 91.31 93 PHE A N 1
ATOM 736 C CA . PHE A 1 93 ? 6.329 -9.193 -12.201 1.00 91.31 93 PHE A CA 1
ATOM 737 C C . PHE A 1 93 ? 7.038 -8.431 -13.324 1.00 91.31 93 PHE A C 1
ATOM 739 O O . PHE A 1 93 ? 7.654 -9.057 -14.185 1.00 91.31 93 PHE A O 1
ATOM 746 N N . PHE A 1 94 ? 7.063 -7.094 -13.274 1.00 90.38 94 PHE A N 1
ATOM 747 C CA . PHE A 1 94 ? 7.784 -6.304 -14.275 1.00 90.38 94 PHE A CA 1
ATOM 748 C C . PHE A 1 94 ? 9.288 -6.574 -14.279 1.00 90.38 94 PHE A C 1
ATOM 750 O O . PHE A 1 94 ? 9.894 -6.538 -15.346 1.00 90.38 94 PHE A O 1
ATOM 757 N N . LEU A 1 95 ? 9.901 -6.845 -13.124 1.00 90.19 95 LEU A N 1
ATOM 758 C CA . LEU A 1 95 ? 11.339 -7.115 -13.009 1.00 90.19 95 LEU A CA 1
ATOM 759 C C . LEU A 1 95 ? 11.754 -8.510 -13.497 1.00 90.19 95 LEU A C 1
ATOM 761 O O . LEU A 1 95 ? 12.902 -8.681 -13.901 1.00 90.19 95 LEU A O 1
ATOM 765 N N . LYS A 1 96 ? 10.855 -9.501 -13.463 1.00 85.38 96 LYS A N 1
ATOM 766 C CA . LYS A 1 96 ? 11.135 -10.874 -13.929 1.00 85.38 96 LYS A CA 1
ATOM 767 C C . LYS A 1 96 ? 11.311 -10.979 -15.444 1.00 85.38 96 LYS A C 1
ATOM 769 O O . LYS A 1 96 ? 11.858 -11.976 -15.916 1.00 85.38 96 LYS A O 1
ATOM 774 N N . GLU A 1 97 ? 10.865 -9.981 -16.199 1.00 71.44 97 GLU A N 1
ATOM 775 C CA . GLU A 1 97 ? 11.018 -9.968 -17.650 1.00 71.44 97 GLU A CA 1
ATOM 776 C C . GLU A 1 97 ? 12.499 -9.861 -18.057 1.00 71.44 97 GLU A C 1
ATOM 778 O O . GLU A 1 97 ? 13.252 -9.008 -17.585 1.00 71.44 97 GLU A O 1
ATOM 783 N N . ASN A 1 98 ? 12.936 -10.766 -18.939 1.00 63.75 98 ASN A N 1
ATOM 784 C CA . ASN A 1 98 ? 14.356 -11.024 -19.232 1.00 63.75 98 ASN A CA 1
ATOM 785 C C . ASN A 1 98 ? 15.034 -9.975 -20.137 1.00 63.75 98 ASN A C 1
ATOM 787 O O . ASN A 1 98 ? 16.155 -10.189 -20.599 1.00 63.75 98 ASN A O 1
ATOM 791 N N . ASP A 1 99 ? 14.359 -8.873 -20.451 1.00 81.69 99 ASP A N 1
ATOM 792 C CA . ASP A 1 99 ? 14.825 -7.849 -21.390 1.00 81.69 99 ASP A CA 1
ATOM 793 C C . ASP A 1 99 ? 15.409 -6.604 -20.696 1.00 81.69 99 ASP A C 1
ATOM 795 O O . ASP A 1 99 ? 15.887 -5.686 -21.369 1.00 81.69 99 ASP A O 1
ATOM 799 N N . TRP A 1 100 ? 15.414 -6.559 -19.360 1.00 88.25 100 TRP A N 1
ATOM 800 C CA . TRP A 1 100 ? 16.110 -5.508 -18.622 1.00 88.25 100 TRP A CA 1
ATOM 801 C C . TRP A 1 100 ? 17.634 -5.677 -18.703 1.00 88.25 100 TRP A C 1
ATOM 803 O O . TRP A 1 100 ? 18.150 -6.785 -18.534 1.00 88.25 100 TRP A O 1
ATOM 813 N N . PRO A 1 101 ? 18.395 -4.588 -18.918 1.00 90.94 101 PRO A N 1
ATOM 814 C CA . PRO A 1 101 ? 19.843 -4.653 -18.807 1.00 90.94 101 PRO A CA 1
ATOM 815 C C . PRO A 1 101 ? 20.241 -4.954 -17.358 1.00 90.94 101 PRO A C 1
ATOM 817 O O . PRO A 1 101 ? 19.608 -4.479 -16.414 1.00 90.94 101 PRO A O 1
ATOM 820 N N . ALA A 1 102 ? 21.336 -5.691 -17.180 1.00 91.12 102 ALA A N 1
ATOM 821 C CA . ALA A 1 102 ? 21.951 -5.827 -15.866 1.00 91.12 102 ALA A CA 1
ATOM 822 C C . ALA A 1 102 ? 22.337 -4.441 -15.324 1.00 91.12 102 ALA A C 1
ATOM 824 O O . ALA A 1 102 ? 22.857 -3.607 -16.069 1.00 91.12 102 ALA A O 1
ATOM 825 N N . ILE A 1 103 ? 22.103 -4.208 -14.032 1.00 92.56 103 ILE A N 1
ATOM 826 C CA . ILE A 1 103 ? 22.520 -2.976 -13.357 1.00 92.56 103 ILE A CA 1
ATOM 827 C C . ILE A 1 103 ? 24.042 -3.047 -13.134 1.00 92.56 103 ILE A C 1
ATOM 829 O O . ILE A 1 103 ? 24.493 -3.973 -12.461 1.00 92.56 103 ILE A O 1
ATOM 833 N N . PRO A 1 104 ? 24.850 -2.116 -13.679 1.00 95.06 104 PRO A N 1
ATOM 834 C CA . PRO A 1 104 ? 26.291 -2.084 -13.419 1.00 95.06 104 PRO A CA 1
ATOM 835 C C . PRO A 1 104 ? 26.619 -1.824 -11.942 1.00 95.06 104 PRO A C 1
ATOM 837 O O . PRO A 1 104 ? 25.967 -0.994 -11.312 1.00 95.06 104 PRO A O 1
ATOM 840 N N . ASP A 1 105 ? 27.695 -2.422 -11.423 1.00 93.19 105 ASP A N 1
ATOM 841 C CA . ASP A 1 105 ? 28.135 -2.247 -10.022 1.00 93.19 105 ASP A CA 1
ATOM 842 C C . ASP A 1 105 ? 28.394 -0.779 -9.631 1.00 93.19 105 ASP A C 1
ATOM 844 O O . ASP A 1 105 ? 28.270 -0.400 -8.470 1.00 93.19 105 ASP A O 1
ATOM 848 N N . ASN A 1 106 ? 28.773 0.061 -10.599 1.00 93.88 106 ASN A N 1
ATOM 849 C CA . ASN A 1 106 ? 29.053 1.486 -10.412 1.00 93.88 106 ASN A CA 1
ATOM 850 C C . ASN A 1 106 ? 27.917 2.400 -10.905 1.00 93.88 106 ASN A C 1
ATOM 852 O O . ASN A 1 106 ? 28.132 3.606 -11.087 1.00 93.88 106 ASN A O 1
ATOM 856 N N . TYR A 1 107 ? 26.732 1.843 -11.164 1.00 94.50 107 TYR A N 1
ATOM 857 C CA . TYR A 1 107 ? 25.583 2.625 -11.591 1.00 94.50 107 TYR A CA 1
ATOM 858 C C . TYR A 1 107 ? 25.139 3.576 -10.481 1.00 94.50 107 TYR A C 1
ATOM 860 O O . TYR A 1 107 ? 24.826 3.167 -9.368 1.00 94.50 107 TYR A O 1
ATOM 868 N N . ASN A 1 108 ? 25.072 4.860 -10.822 1.00 93.00 108 ASN A N 1
ATOM 869 C CA . ASN A 1 108 ? 24.469 5.889 -9.991 1.00 93.00 108 ASN A CA 1
ATOM 870 C C . ASN A 1 108 ? 23.286 6.480 -10.746 1.00 93.00 108 ASN A C 1
ATOM 872 O O . ASN A 1 108 ? 23.408 6.782 -11.936 1.00 93.00 108 ASN A O 1
ATOM 876 N N . VAL A 1 109 ? 22.168 6.700 -10.051 1.00 94.44 109 VAL A N 1
ATOM 877 C CA . VAL A 1 109 ? 21.004 7.366 -10.644 1.00 94.44 109 VAL A CA 1
ATOM 878 C C . VAL A 1 109 ? 21.419 8.763 -11.142 1.00 94.44 109 VAL A C 1
ATOM 880 O O . VAL A 1 109 ? 21.898 9.579 -10.339 1.00 94.44 109 VAL A O 1
ATOM 883 N N . PRO A 1 110 ? 21.246 9.063 -12.446 1.00 95.19 110 PRO A N 1
ATOM 884 C CA . PRO A 1 110 ? 21.636 10.349 -13.018 1.00 95.19 110 PRO A CA 1
ATOM 885 C C . PRO A 1 110 ? 20.977 11.562 -12.339 1.00 95.19 110 PRO A C 1
ATOM 887 O O . PRO A 1 110 ? 19.827 11.512 -11.901 1.00 95.19 110 PRO A O 1
ATOM 890 N N . GLU A 1 111 ? 21.706 12.681 -12.254 1.00 94.88 111 GLU A N 1
ATOM 891 C CA . GLU A 1 111 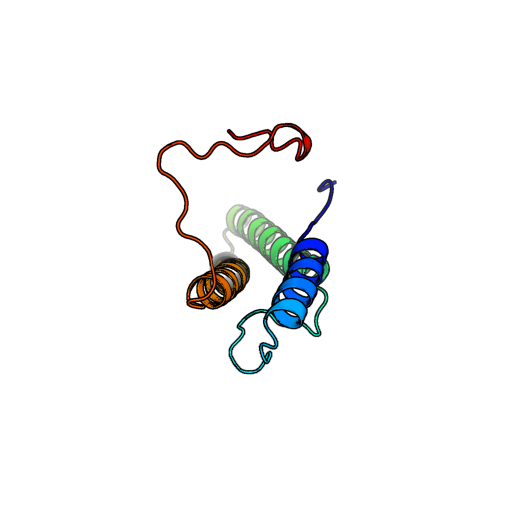? 21.252 13.907 -11.569 1.00 94.88 111 GLU A CA 1
ATOM 892 C C . GLU A 1 111 ? 19.995 14.531 -12.176 1.00 94.88 111 GLU A C 1
ATOM 894 O O . GLU A 1 111 ? 19.165 15.056 -11.439 1.00 94.88 111 GLU A O 1
ATOM 899 N N . ASN A 1 112 ? 19.813 14.427 -13.493 1.00 96.25 112 ASN A N 1
ATOM 900 C CA . ASN A 1 112 ? 18.665 14.996 -14.201 1.00 96.25 112 ASN A CA 1
ATOM 901 C C . ASN A 1 112 ? 17.315 14.398 -13.767 1.00 96.25 112 ASN A C 1
ATOM 903 O O . ASN A 1 112 ? 16.281 15.011 -14.026 1.00 96.25 112 ASN A O 1
ATOM 907 N N . TYR A 1 113 ? 17.308 13.243 -13.093 1.00 94.31 113 TYR A N 1
ATOM 908 C CA . TYR A 1 113 ? 16.093 12.659 -12.520 1.00 94.31 113 TYR A CA 1
ATOM 909 C C . TYR A 1 113 ? 15.707 13.254 -11.157 1.00 94.31 113 TYR A C 1
ATOM 911 O O . TYR A 1 113 ? 14.624 12.957 -10.663 1.00 94.31 113 TYR A O 1
ATOM 919 N N . ASN A 1 114 ? 16.555 14.096 -10.548 1.00 93.00 114 ASN A N 1
ATOM 920 C CA . ASN A 1 114 ? 16.316 14.734 -9.246 1.00 93.00 114 ASN A CA 1
ATOM 921 C C . ASN A 1 114 ? 15.934 13.746 -8.125 1.00 93.00 114 ASN A C 1
ATOM 923 O O . ASN A 1 114 ? 15.172 14.090 -7.221 1.00 93.00 114 ASN A O 1
ATOM 927 N N . TYR A 1 115 ? 16.447 12.512 -8.178 1.00 92.06 115 TYR A N 1
ATOM 928 C CA . TYR A 1 115 ? 16.175 11.502 -7.158 1.00 92.06 115 TYR A CA 1
ATOM 929 C C . TYR A 1 115 ? 16.954 11.825 -5.869 1.00 92.06 115 TYR A C 1
ATOM 931 O O . TYR A 1 115 ? 18.187 11.886 -5.919 1.00 92.06 115 TYR A O 1
ATOM 939 N N . PRO A 1 116 ? 16.275 12.055 -4.727 1.00 89.19 116 PRO A N 1
ATOM 940 C CA . PRO A 1 116 ? 16.924 12.589 -3.530 1.00 89.19 116 PRO A CA 1
ATOM 941 C C . PRO A 1 116 ? 17.610 11.528 -2.652 1.00 89.19 116 PRO A C 1
ATOM 943 O O . PRO A 1 116 ? 18.350 11.903 -1.747 1.00 89.19 116 PRO A O 1
ATOM 946 N N . TYR A 1 117 ? 17.381 10.232 -2.894 1.00 85.31 117 TYR A 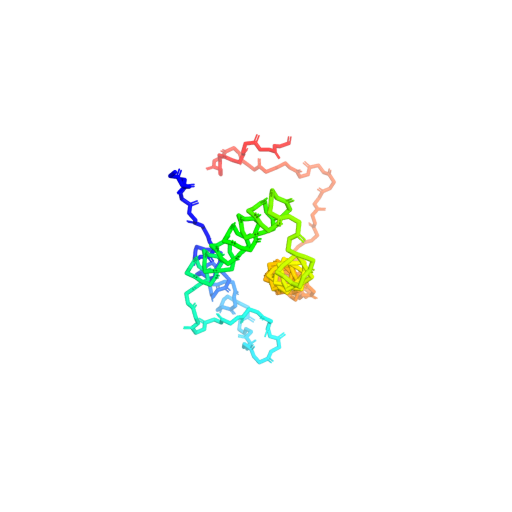N 1
ATOM 947 C CA . TYR A 1 117 ? 17.864 9.125 -2.053 1.00 85.31 117 TYR A CA 1
ATOM 948 C C . TYR A 1 117 ? 18.925 8.282 -2.777 1.00 85.31 117 TYR A C 1
ATOM 950 O O . TYR A 1 117 ? 18.698 7.111 -3.066 1.00 85.31 117 TYR A O 1
ATOM 958 N N . LYS A 1 118 ? 20.048 8.913 -3.131 1.00 73.38 118 LYS A N 1
ATOM 959 C CA . LYS A 1 118 ? 21.192 8.244 -3.771 1.00 73.38 118 LYS A CA 1
ATOM 960 C C . LYS A 1 118 ? 22.041 7.467 -2.773 1.00 73.38 118 LYS A C 1
ATOM 962 O O . LYS A 1 118 ? 22.196 7.969 -1.636 1.00 73.38 118 LYS A O 1
#

pLDDT: mean 92.15, std 10.28, range [39.81, 98.88]

Foldseek 3Di:
DPPDDCVQVLLVVLVVLCVVVVHDCPQAQDPSVDDLSVQLVVLVVQLVVLVVQLVVCVVVVVVVSNVVSVVSNVVSVVSNVSSVVRSVSSVVVSVPDPPDDDQDPPDDDDCVVVDPPD

Organism: Raoultella ornithinolytica (NCBI:txid54291)

Radius of gyration: 19.73 Å; chains: 1; bounding box: 47×29×54 Å

Secondary structure (DSSP, 8-state):
------HHHHHHHHHHHHHHHT--GGG--S-TTS-HHHHHHHHHHHHHHHHHHHHHHHHTT-HHHHHHHHHHHHHHHHHHHHHHHHHHHHHHHHHHSTTSPPPPTT----GGG--S--